Protein AF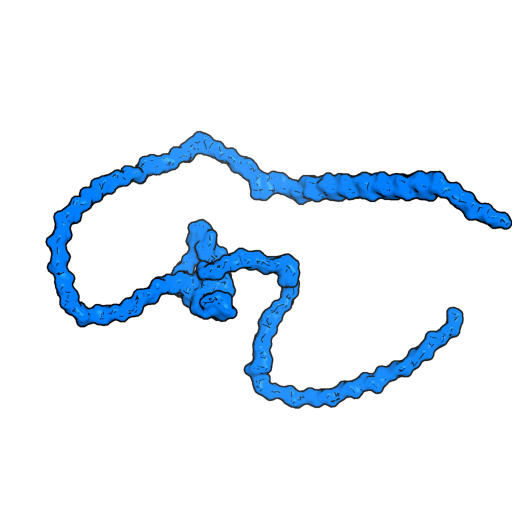-A0A9P1DUV7-F1 (afdb_monomer_lite)

InterPro domains:
  IPR000571 Zinc finger, CCCH-type [PS50103] (94-122)

Radius of gyration: 35.49 Å; chains: 1; bounding box: 70×73×100 Å

Sequence (161 aa):
MHNTVDADLLKKDLEAKLQRLVQEERQAQNRLRDDHPATLYPNFPLQPGEVLPSDMVVSSRDKPAGDGNVSDPLFEVADEQMPLPSLGTRGHPKKCRPVCRFYRRRSGCRDGAACKYCHACIFQEPEPNYIGVAVHKSPFSVAACVQVQFKVQGMQRWSSL

pLDDT: mean 71.5, std 19.01, range [43.19, 98.62]

Organism: NCBI:txid2562237

Secondary structure (DSSP, 8-state):
------HHHHHHHHHHHHHHHHHHHHHHHHHHHHTS-TTSS------TT-----------------------------------S-GGGTTTTTTPPPB-TTTTSTT--TTGGG-SSBSSS--PPP-TT--------------------------------

Foldseek 3Di:
DDPPPPVVVVVVVVVVVVVVVVVVVVVVVVVVVVPPPPPPDDPPPPPPDPDDPPPPPVPDDDDDDDDDDDDDDDDDPPDPPVLQQAPQQVPPPPDGAAADPACPDPNHDPCTHDDNHHNPDDPDPPDPPPPPDDPDDDPPDDDDDDDDDDDDDDDDDDDDD

Structure (mmCIF, N/CA/C/O backbone):
data_AF-A0A9P1DUV7-F1
#
_entry.id   AF-A0A9P1DUV7-F1
#
loop_
_atom_site.group_PDB
_atom_site.id
_atom_site.type_symbol
_atom_site.label_atom_id
_atom_site.label_alt_id
_atom_site.label_comp_id
_atom_site.label_asym_id
_atom_site.label_entity_id
_atom_site.label_seq_id
_atom_site.pdbx_PDB_ins_code
_atom_site.Cartn_x
_atom_site.Cartn_y
_atom_site.Cartn_z
_atom_site.occupancy
_atom_site.B_iso_or_equiv
_atom_site.auth_seq_id
_atom_site.auth_comp_id
_atom_site.auth_asym_id
_atom_site.auth_atom_id
_atom_site.pdbx_PDB_model_num
ATOM 1 N N . MET A 1 1 ? -36.923 -11.291 48.982 1.00 57.19 1 MET A N 1
ATOM 2 C CA . MET A 1 1 ? -35.608 -10.696 49.303 1.00 57.19 1 MET A CA 1
ATOM 3 C C . MET A 1 1 ? -35.016 -10.188 47.998 1.00 57.19 1 MET A C 1
ATOM 5 O O . MET A 1 1 ? -34.488 -10.985 47.235 1.00 57.19 1 MET A O 1
ATOM 9 N N . HIS A 1 2 ? -35.235 -8.916 47.660 1.00 60.59 2 HIS A N 1
ATOM 10 C CA . HIS A 1 2 ? -34.721 -8.351 46.412 1.00 60.59 2 HIS A CA 1
ATOM 11 C C . HIS A 1 2 ? -33.264 -7.933 46.623 1.00 60.59 2 HIS A C 1
ATOM 13 O O . HIS A 1 2 ? -32.991 -7.063 47.442 1.00 60.59 2 HIS A O 1
ATOM 19 N N . ASN A 1 3 ? -32.345 -8.583 45.904 1.00 72.06 3 ASN A N 1
ATOM 20 C CA . ASN A 1 3 ? -30.948 -8.169 45.791 1.00 72.06 3 ASN A CA 1
ATOM 21 C C . ASN A 1 3 ? -30.895 -6.870 44.984 1.00 72.06 3 ASN A C 1
ATOM 23 O O . ASN A 1 3 ? -30.802 -6.894 43.756 1.00 72.06 3 ASN A O 1
ATOM 27 N N . THR A 1 4 ? -30.991 -5.732 45.660 1.00 73.69 4 THR A N 1
ATOM 28 C CA . THR A 1 4 ? -30.614 -4.451 45.070 1.00 73.69 4 THR A CA 1
ATOM 29 C C . THR A 1 4 ? -29.096 -4.391 45.098 1.00 73.69 4 THR A C 1
ATOM 31 O O . THR A 1 4 ? -28.499 -4.044 46.111 1.00 73.69 4 THR A O 1
ATOM 34 N N . VAL A 1 5 ? -28.458 -4.821 44.011 1.00 79.81 5 VAL A N 1
ATOM 35 C CA . VAL A 1 5 ? -27.033 -4.545 43.818 1.00 79.81 5 VAL A CA 1
ATOM 36 C C . VAL A 1 5 ? -26.903 -3.027 43.751 1.00 79.81 5 VAL A C 1
ATOM 38 O O . VAL A 1 5 ? -27.515 -2.407 42.880 1.00 79.81 5 VAL A O 1
ATOM 41 N N . ASP A 1 6 ? -26.171 -2.436 44.696 1.00 90.62 6 ASP A N 1
ATOM 42 C CA . ASP A 1 6 ? -25.988 -0.989 44.768 1.00 90.62 6 ASP A CA 1
ATOM 43 C C . ASP A 1 6 ? -25.429 -0.480 43.437 1.00 90.62 6 ASP A C 1
ATOM 45 O O . ASP A 1 6 ? -24.328 -0.851 43.020 1.00 90.62 6 ASP A O 1
ATOM 49 N N . ALA A 1 7 ? -26.196 0.372 42.754 1.00 92.50 7 ALA A N 1
ATOM 50 C CA . ALA A 1 7 ? -25.805 0.955 41.471 1.00 92.50 7 ALA A CA 1
ATOM 51 C C . ALA A 1 7 ? -24.441 1.666 41.565 1.00 92.50 7 ALA A C 1
ATOM 53 O O . ALA A 1 7 ? -23.653 1.648 40.618 1.00 92.50 7 ALA A O 1
ATOM 54 N N . ASP A 1 8 ? -24.129 2.210 42.742 1.00 92.44 8 ASP A N 1
ATOM 55 C CA . ASP A 1 8 ? -22.849 2.841 43.050 1.00 92.44 8 ASP A CA 1
ATOM 56 C C . ASP A 1 8 ? -21.679 1.853 43.037 1.00 92.44 8 ASP A C 1
ATOM 58 O O . ASP A 1 8 ? -20.577 2.204 42.606 1.00 92.44 8 ASP A O 1
ATOM 62 N N . LEU A 1 9 ? -21.899 0.609 43.470 1.00 93.88 9 LEU A N 1
ATOM 63 C CA . LEU A 1 9 ? -20.874 -0.430 43.431 1.00 93.88 9 LEU A CA 1
ATOM 64 C C . LEU A 1 9 ? -20.592 -0.856 41.988 1.00 93.88 9 LEU A C 1
ATOM 66 O O . LEU A 1 9 ? -19.431 -0.982 41.601 1.00 93.88 9 LEU A O 1
ATOM 70 N N . LEU A 1 10 ? -21.643 -1.005 41.177 1.00 95.25 10 LEU A N 1
ATOM 71 C CA . LEU A 1 10 ? -21.507 -1.328 39.756 1.00 95.25 10 LEU A CA 1
ATOM 72 C C . LEU A 1 10 ? -20.766 -0.217 38.999 1.00 95.25 10 LEU A C 1
ATOM 74 O O . LEU A 1 10 ? -19.887 -0.496 38.184 1.00 95.25 10 LEU A O 1
ATOM 78 N N . LYS A 1 11 ? -21.088 1.048 39.294 1.00 96.62 11 LYS A N 1
ATOM 79 C CA . LYS A 1 11 ? -20.419 2.204 38.694 1.00 96.62 11 LYS A CA 1
ATOM 80 C C . LYS A 1 11 ? -18.929 2.230 39.040 1.00 96.62 11 LYS A C 1
ATOM 82 O O . LYS A 1 11 ? -18.110 2.390 38.140 1.00 96.62 11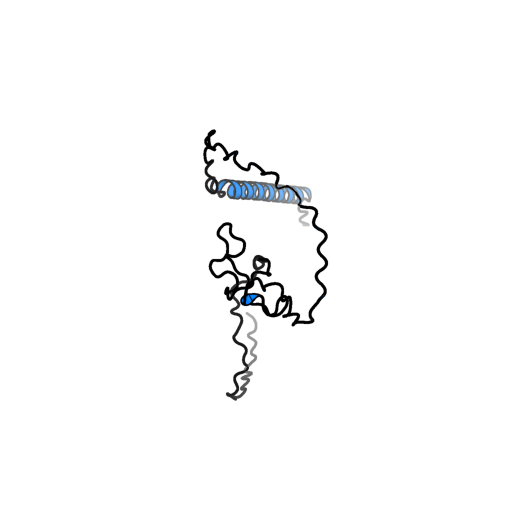 LYS A O 1
ATOM 87 N N . LYS A 1 12 ? -18.575 2.001 40.308 1.00 97.38 12 LYS A N 1
ATOM 88 C CA . LYS A 1 12 ? -17.172 1.924 40.751 1.00 97.38 12 LYS A CA 1
ATOM 89 C C . LYS A 1 12 ? -16.412 0.772 40.092 1.00 97.38 12 LYS A C 1
ATOM 91 O O . LYS A 1 12 ? -15.264 0.959 39.698 1.00 97.38 12 LYS A O 1
ATOM 96 N N . ASP A 1 13 ? -17.034 -0.398 39.941 1.00 97.62 13 ASP A N 1
ATOM 97 C CA . ASP A 1 13 ? -16.415 -1.535 39.245 1.00 97.62 13 ASP A CA 1
ATOM 98 C C . ASP A 1 13 ? -16.180 -1.229 37.757 1.00 97.62 13 ASP A C 1
ATOM 100 O O . ASP A 1 13 ? -15.112 -1.521 37.213 1.00 97.62 13 ASP A O 1
ATOM 104 N N . LEU A 1 14 ? -17.144 -0.575 37.101 1.00 98.31 14 LEU A N 1
ATOM 105 C CA . LEU A 1 14 ? -17.010 -0.159 35.707 1.00 98.31 14 LEU A CA 1
ATOM 106 C C . LEU A 1 14 ? -15.909 0.896 35.527 1.00 98.31 14 LEU A C 1
ATOM 108 O O . LEU A 1 14 ? -15.092 0.777 34.614 1.00 98.31 14 LEU A O 1
ATOM 112 N N . GLU A 1 15 ? -15.844 1.893 36.412 1.00 98.50 15 GLU A N 1
ATOM 113 C CA . GLU A 1 15 ? -14.780 2.904 36.420 1.00 98.50 15 GLU A CA 1
ATOM 114 C C . GLU A 1 15 ? -13.402 2.262 36.643 1.00 98.50 15 GLU A C 1
ATOM 116 O O . GLU A 1 15 ? -12.451 2.576 35.923 1.00 98.50 15 GLU A O 1
ATOM 121 N N . ALA A 1 16 ? -13.294 1.300 37.564 1.00 98.50 16 ALA A N 1
ATOM 122 C CA . ALA A 1 16 ? -12.056 0.561 37.799 1.00 98.50 16 ALA A CA 1
ATOM 123 C C . ALA A 1 16 ? -11.632 -0.273 36.575 1.00 98.50 16 ALA A C 1
ATOM 125 O O . ALA A 1 16 ? -10.446 -0.324 36.237 1.00 98.50 16 ALA A O 1
ATOM 126 N N . LYS A 1 17 ? -12.583 -0.900 35.871 1.00 98.56 17 LYS A N 1
ATOM 127 C CA . LYS A 1 17 ? -12.318 -1.616 34.611 1.00 98.56 17 LYS A CA 1
ATOM 128 C C . LYS A 1 17 ? -11.839 -0.673 33.510 1.00 98.56 17 LYS A C 1
ATOM 130 O O . LYS A 1 17 ? -10.863 -0.993 32.834 1.00 98.56 17 LYS A O 1
ATOM 135 N N . LEU A 1 18 ? -12.469 0.494 33.369 1.00 98.62 18 LEU A N 1
ATOM 136 C CA . LEU A 1 18 ? -12.058 1.509 32.399 1.00 98.62 18 LEU A CA 1
ATOM 137 C C . LEU A 1 18 ? -10.621 1.980 32.669 1.00 98.62 18 LEU A C 1
ATOM 139 O O . LEU A 1 18 ? -9.807 2.041 31.751 1.00 98.62 18 LEU A O 1
ATOM 143 N N . GLN A 1 19 ? -10.281 2.247 33.932 1.00 98.56 19 GLN A N 1
ATOM 144 C CA . GLN A 1 19 ? -8.929 2.660 34.319 1.00 98.56 19 GLN A CA 1
ATOM 145 C C . GLN A 1 19 ? -7.873 1.593 33.999 1.00 98.56 19 GLN A C 1
ATOM 147 O O . GLN A 1 19 ? -6.795 1.938 33.513 1.00 98.56 19 GLN A O 1
ATOM 152 N N . ARG A 1 20 ? -8.180 0.304 34.209 1.00 98.50 20 ARG A N 1
ATOM 153 C CA . ARG A 1 20 ? -7.273 -0.799 33.840 1.00 98.50 20 ARG A CA 1
ATOM 154 C C . ARG A 1 20 ? -7.022 -0.857 32.335 1.00 98.50 20 ARG A C 1
ATOM 156 O O . ARG A 1 20 ? -5.867 -0.971 31.940 1.00 98.50 20 ARG A O 1
ATOM 163 N N . LEU A 1 21 ? -8.067 -0.718 31.517 1.00 98.56 21 LEU A N 1
ATOM 164 C CA . LEU A 1 21 ? -7.934 -0.711 30.054 1.00 98.56 21 LEU A CA 1
ATOM 165 C C . LEU A 1 21 ? -7.086 0.466 29.563 1.00 98.56 21 LEU A C 1
ATOM 167 O O . LEU A 1 21 ? -6.179 0.277 28.758 1.00 98.56 21 LEU A O 1
ATOM 171 N N . VAL A 1 22 ? -7.317 1.667 30.101 1.00 98.50 22 VAL A N 1
ATOM 172 C CA . VAL A 1 22 ? -6.512 2.856 29.769 1.00 98.50 22 VAL A CA 1
ATOM 173 C C . VAL A 1 22 ? -5.040 2.656 30.151 1.00 98.50 22 VAL A C 1
ATOM 175 O O . VAL A 1 22 ? -4.135 3.068 29.421 1.00 98.50 22 VAL A O 1
ATOM 178 N N . GLN A 1 23 ? -4.774 2.014 31.291 1.00 98.31 23 GLN A N 1
ATOM 179 C CA . GLN A 1 23 ? -3.410 1.725 31.727 1.00 98.31 23 GLN A CA 1
ATOM 180 C C . GLN A 1 23 ? -2.732 0.668 30.844 1.00 98.31 23 GLN A C 1
ATOM 182 O O . GLN A 1 23 ? -1.552 0.821 30.521 1.00 98.31 23 GLN A O 1
ATOM 187 N N . GLU A 1 24 ? -3.462 -0.366 30.428 1.00 98.06 24 GLU A N 1
ATOM 188 C CA . GLU A 1 24 ? -2.975 -1.407 29.518 1.00 98.06 24 GLU A CA 1
ATOM 189 C C . GLU A 1 24 ? -2.653 -0.842 28.126 1.00 98.06 24 GLU A C 1
ATOM 191 O O . GLU A 1 24 ? -1.571 -1.100 27.597 1.00 98.06 24 GLU A O 1
ATOM 196 N N . GLU A 1 25 ? -3.515 0.014 27.571 1.00 98.31 25 GLU A N 1
ATOM 197 C CA . GLU A 1 25 ? -3.269 0.682 26.286 1.00 98.31 25 GLU A CA 1
ATOM 198 C C . GLU A 1 25 ? -2.013 1.565 26.340 1.00 98.31 25 GLU A C 1
ATOM 200 O O . GLU A 1 25 ? -1.151 1.493 25.458 1.00 98.31 25 GLU A O 1
ATOM 205 N N . ARG A 1 26 ? -1.840 2.339 27.421 1.00 97.81 26 ARG A N 1
ATOM 206 C CA . ARG A 1 26 ? -0.620 3.132 27.640 1.00 97.81 26 ARG A CA 1
ATOM 207 C C . ARG A 1 26 ? 0.630 2.247 27.730 1.00 97.81 26 ARG A C 1
ATOM 209 O O . ARG A 1 26 ? 1.680 2.618 27.206 1.00 97.81 26 ARG A O 1
ATOM 216 N N . GLN A 1 27 ? 0.545 1.090 28.387 1.00 96.94 27 GLN A N 1
ATOM 217 C CA . GLN A 1 27 ? 1.661 0.140 28.454 1.00 96.94 27 GLN A CA 1
ATOM 218 C C . GLN A 1 27 ? 1.984 -0.461 27.080 1.00 96.94 27 GLN A C 1
ATOM 220 O O . GLN A 1 27 ? 3.160 -0.565 26.732 1.00 96.94 27 GLN A O 1
ATOM 225 N N . ALA A 1 28 ? 0.972 -0.809 26.283 1.00 95.38 28 ALA A N 1
ATOM 226 C CA . ALA A 1 28 ? 1.156 -1.318 24.926 1.00 95.38 28 ALA A CA 1
ATOM 227 C C . ALA A 1 28 ? 1.829 -0.281 24.008 1.00 95.38 28 ALA A C 1
ATOM 229 O O . ALA A 1 28 ? 2.765 -0.619 23.284 1.00 95.38 28 ALA A O 1
ATOM 230 N N . GLN A 1 29 ? 1.426 0.991 24.093 1.00 94.00 29 GLN A N 1
ATOM 231 C CA . GLN A 1 29 ? 2.061 2.083 23.345 1.00 94.00 29 GLN A CA 1
ATOM 232 C C . GLN A 1 29 ? 3.542 2.266 23.709 1.00 94.00 29 GLN A C 1
ATOM 234 O O . GLN A 1 29 ? 4.363 2.498 22.823 1.00 94.00 29 GLN A O 1
ATOM 239 N N . ASN A 1 30 ? 3.904 2.121 24.988 1.00 94.06 30 ASN A N 1
ATOM 240 C CA . ASN A 1 30 ? 5.307 2.178 25.404 1.00 94.06 30 ASN A CA 1
ATOM 241 C C . ASN A 1 30 ? 6.121 1.004 24.839 1.00 94.06 30 ASN A C 1
ATOM 243 O O . ASN A 1 30 ? 7.214 1.231 24.331 1.00 94.06 30 ASN A O 1
ATOM 247 N N . ARG A 1 31 ? 5.570 -0.220 24.825 1.00 90.50 31 ARG A N 1
ATOM 248 C CA . ARG A 1 31 ? 6.249 -1.383 24.219 1.00 90.50 31 ARG A CA 1
ATOM 249 C C . ARG A 1 31 ? 6.555 -1.166 22.734 1.00 90.50 31 ARG A C 1
ATOM 251 O O . ARG A 1 31 ? 7.683 -1.380 22.314 1.00 90.50 31 ARG A O 1
ATOM 258 N N . LEU A 1 32 ? 5.601 -0.632 21.962 1.00 88.88 32 LEU A N 1
ATOM 259 C CA . LEU A 1 32 ? 5.814 -0.305 20.540 1.00 88.88 32 LEU A CA 1
ATOM 260 C C . LEU A 1 32 ? 6.919 0.738 20.305 1.00 88.88 32 LEU A C 1
ATOM 262 O O . LEU A 1 32 ? 7.519 0.782 19.227 1.00 88.88 32 LEU A O 1
ATOM 266 N N . ARG A 1 33 ? 7.157 1.608 21.292 1.00 80.81 33 ARG A N 1
ATOM 267 C CA . ARG A 1 33 ? 8.202 2.630 21.240 1.00 80.81 33 ARG A CA 1
ATOM 268 C C . ARG A 1 33 ? 9.582 2.052 21.556 1.00 80.81 33 ARG A C 1
ATOM 270 O O . ARG A 1 33 ? 10.546 2.488 20.936 1.00 80.81 33 ARG A O 1
ATOM 277 N N . ASP A 1 34 ? 9.664 1.076 22.457 1.00 77.00 34 ASP A N 1
ATOM 278 C CA . ASP A 1 34 ? 10.914 0.379 22.789 1.00 77.00 34 ASP A CA 1
ATOM 279 C C . ASP A 1 34 ? 11.315 -0.639 21.703 1.00 77.00 34 ASP A C 1
ATOM 281 O O . ASP A 1 34 ? 12.500 -0.816 21.426 1.00 77.00 34 ASP A O 1
ATOM 285 N N . ASP A 1 35 ? 10.333 -1.238 21.020 1.00 70.88 35 ASP A N 1
ATOM 286 C CA . ASP A 1 35 ? 10.548 -2.154 19.890 1.00 70.88 35 ASP A CA 1
ATOM 287 C C . ASP A 1 35 ? 10.883 -1.440 18.569 1.00 70.88 35 ASP A C 1
ATOM 289 O O . ASP A 1 35 ? 11.128 -2.108 17.565 1.00 70.88 35 ASP A O 1
ATOM 293 N N . HIS A 1 36 ? 10.916 -0.101 18.530 1.00 62.06 36 HIS A N 1
ATOM 294 C CA . HIS A 1 36 ? 11.545 0.605 17.416 1.00 62.06 36 HIS A CA 1
ATOM 295 C C . HIS A 1 36 ? 13.061 0.518 17.598 1.00 62.06 36 HIS A C 1
ATOM 297 O O . HIS A 1 36 ? 13.618 1.267 18.407 1.00 62.06 36 HIS A O 1
ATOM 303 N N . PRO A 1 37 ? 13.770 -0.353 16.854 1.00 61.34 37 PRO A N 1
ATOM 304 C CA . PRO A 1 37 ? 15.212 -0.378 16.945 1.00 61.34 37 PRO A CA 1
ATOM 305 C C . PRO A 1 37 ? 15.709 1.004 16.521 1.00 61.34 37 PRO A C 1
ATOM 307 O O . PRO A 1 37 ? 15.440 1.464 15.409 1.00 61.34 37 PRO A O 1
ATOM 310 N N . ALA A 1 38 ? 16.454 1.671 17.400 1.00 59.59 38 ALA A N 1
ATOM 311 C CA . ALA A 1 38 ? 17.094 2.960 17.143 1.00 59.59 38 ALA A CA 1
ATOM 312 C C . ALA A 1 38 ? 18.167 2.900 16.022 1.00 59.59 38 ALA A C 1
ATOM 314 O O . ALA A 1 38 ? 19.096 3.701 16.004 1.00 59.59 38 ALA A O 1
ATOM 315 N N . THR A 1 39 ? 18.093 1.933 15.100 1.00 57.88 39 THR A N 1
ATOM 316 C CA . THR A 1 39 ? 19.195 1.512 14.230 1.00 57.88 39 THR A CA 1
ATOM 317 C C . THR A 1 39 ? 18.892 1.492 12.733 1.00 57.88 39 THR A C 1
ATOM 319 O O . THR A 1 39 ? 19.777 1.101 11.978 1.00 57.88 39 THR A O 1
ATOM 322 N N . LEU A 1 40 ? 17.741 1.968 12.237 1.00 54.53 40 LEU A N 1
ATOM 323 C CA . LEU A 1 40 ? 17.574 2.109 10.774 1.00 54.53 40 LEU A CA 1
ATOM 324 C C . LEU A 1 40 ? 18.066 3.433 10.182 1.00 54.53 40 LEU A C 1
ATOM 326 O O . LEU A 1 40 ? 18.167 3.540 8.964 1.00 54.53 40 LEU A O 1
ATOM 330 N N . TYR A 1 41 ? 18.499 4.372 11.018 1.00 56.56 41 TYR A N 1
ATOM 331 C CA . TYR A 1 41 ? 19.463 5.391 10.617 1.00 56.56 41 TYR A CA 1
ATOM 332 C C . TYR A 1 41 ? 20.448 5.587 11.766 1.00 56.56 41 TYR A C 1
ATOM 334 O O . TYR A 1 41 ? 20.158 6.366 12.676 1.00 56.56 41 TYR A O 1
ATOM 342 N N . PRO A 1 42 ? 21.613 4.907 11.777 1.00 56.34 42 PRO A N 1
ATOM 343 C CA . PRO A 1 42 ? 22.725 5.461 12.527 1.00 56.34 42 PRO A CA 1
ATOM 344 C C . PRO A 1 42 ? 22.886 6.896 12.029 1.00 56.34 42 PRO A C 1
ATOM 346 O O . PRO A 1 42 ? 22.904 7.126 10.818 1.00 56.34 42 PRO A O 1
ATOM 349 N N . ASN A 1 43 ? 22.931 7.852 12.954 1.00 59.56 43 ASN A N 1
ATOM 350 C CA . ASN A 1 43 ? 23.430 9.189 12.678 1.00 59.56 43 ASN A CA 1
ATOM 351 C C . ASN A 1 43 ? 24.775 9.017 11.973 1.00 59.56 43 ASN A C 1
ATOM 353 O O . ASN A 1 43 ? 25.796 8.779 12.615 1.00 59.56 43 ASN A O 1
ATOM 357 N N . PHE A 1 44 ? 24.757 9.060 10.644 1.00 55.56 44 PHE A N 1
ATOM 358 C CA . PHE A 1 44 ? 25.956 9.206 9.857 1.00 55.56 44 PHE A CA 1
ATOM 359 C C . PHE A 1 44 ? 26.456 10.593 10.244 1.00 55.56 44 PHE A C 1
ATOM 361 O O . PHE A 1 44 ? 25.708 11.558 10.052 1.00 55.56 44 PHE A O 1
ATOM 368 N N . PRO A 1 45 ? 27.647 10.727 10.846 1.00 55.97 45 PRO A N 1
ATOM 369 C CA . PRO A 1 45 ? 28.236 12.037 11.019 1.00 55.97 45 PRO A CA 1
ATOM 370 C C . PRO A 1 45 ? 28.335 12.617 9.611 1.00 55.97 45 PRO A C 1
ATOM 372 O O . PRO A 1 45 ? 29.093 12.106 8.786 1.00 55.97 45 PRO A O 1
ATOM 375 N N . LEU A 1 46 ? 27.506 13.614 9.294 1.00 57.16 46 LEU A N 1
ATOM 376 C CA . LEU A 1 46 ? 27.726 14.430 8.112 1.00 57.16 46 LEU A CA 1
ATOM 377 C C . LEU A 1 46 ? 29.098 15.052 8.335 1.00 57.16 46 LEU A C 1
ATOM 379 O O . LEU A 1 46 ? 29.248 15.925 9.188 1.00 57.16 46 LEU A O 1
ATOM 383 N N . GLN A 1 47 ? 30.109 14.520 7.650 1.00 62.88 47 GLN A N 1
ATOM 384 C CA . GLN A 1 47 ? 31.437 15.102 7.666 1.00 62.88 47 GLN A CA 1
ATOM 385 C C . GLN A 1 47 ? 31.286 16.535 7.141 1.00 62.88 47 GLN A C 1
ATOM 387 O O . GLN A 1 47 ? 30.816 16.717 6.014 1.00 62.88 47 GLN A O 1
ATOM 392 N N . PRO A 1 48 ? 31.625 17.567 7.929 1.00 58.66 48 PRO A N 1
ATOM 393 C CA . PRO A 1 48 ? 31.685 18.918 7.409 1.00 58.66 48 PRO A CA 1
ATOM 394 C C . PRO A 1 48 ? 32.923 18.979 6.513 1.00 58.66 48 PRO A C 1
ATOM 396 O O . PRO A 1 48 ? 34.039 19.098 7.012 1.00 58.66 48 PRO A O 1
ATOM 399 N N . GLY A 1 49 ? 32.751 18.814 5.200 1.00 61.28 49 GLY A N 1
ATOM 400 C CA . GLY A 1 49 ? 33.901 18.882 4.297 1.00 61.28 49 GLY A CA 1
ATOM 401 C C . GLY A 1 49 ? 33.743 18.385 2.866 1.00 61.28 49 GLY A C 1
ATOM 402 O O . GLY A 1 49 ? 34.662 18.614 2.086 1.00 61.28 49 GLY A O 1
ATOM 403 N N . GLU A 1 50 ? 32.631 17.761 2.464 1.00 49.56 50 GLU A N 1
ATOM 404 C CA . GLU A 1 50 ? 32.444 17.465 1.037 1.00 49.56 50 GLU A CA 1
ATOM 405 C C . GLU A 1 50 ? 31.996 18.727 0.295 1.00 49.56 50 GLU A C 1
ATOM 407 O O . GLU A 1 50 ? 30.819 19.077 0.208 1.00 49.56 50 GLU A O 1
ATOM 412 N N . VAL A 1 51 ? 33.004 19.441 -0.198 1.00 59.31 51 VAL A N 1
ATOM 413 C CA . VAL A 1 51 ? 32.901 20.498 -1.197 1.00 59.31 51 VAL A CA 1
ATOM 414 C C . VAL A 1 51 ? 32.142 19.925 -2.395 1.00 59.31 51 VAL A C 1
ATOM 416 O O . VAL A 1 51 ? 32.643 19.050 -3.100 1.00 59.31 51 VAL A O 1
ATOM 419 N N . LEU A 1 52 ? 30.916 20.401 -2.619 1.00 58.31 52 LEU A N 1
ATOM 420 C CA . LEU A 1 52 ? 30.245 20.219 -3.902 1.00 58.31 52 LEU A CA 1
ATOM 421 C C . LEU A 1 52 ? 31.167 20.799 -4.989 1.00 58.31 52 LEU A C 1
ATOM 423 O O . LEU A 1 52 ? 31.631 21.930 -4.825 1.00 58.31 52 LEU A O 1
ATOM 427 N N . PRO A 1 53 ? 31.453 20.073 -6.084 1.00 60.97 53 PRO A N 1
ATOM 428 C CA . PRO A 1 53 ? 32.196 20.636 -7.202 1.00 60.97 53 PRO A CA 1
ATOM 429 C C . PRO A 1 53 ? 31.432 21.842 -7.767 1.00 60.97 53 PRO A C 1
ATOM 431 O O . PRO A 1 53 ? 30.345 21.688 -8.322 1.00 60.97 53 PRO A O 1
ATOM 434 N N . SER A 1 54 ? 32.001 23.039 -7.613 1.00 61.44 54 SER A N 1
ATOM 435 C CA . SER A 1 54 ? 31.449 24.314 -8.099 1.00 61.44 54 SER A CA 1
ATOM 436 C C . SER A 1 54 ? 31.596 24.526 -9.611 1.00 61.44 54 SER A C 1
ATOM 438 O O . SER A 1 54 ? 31.264 25.597 -10.112 1.00 61.44 54 SER A O 1
ATOM 440 N N . ASP A 1 55 ? 32.035 23.526 -10.371 1.00 54.69 55 ASP A N 1
ATOM 441 C CA . ASP A 1 55 ? 32.321 23.694 -11.795 1.00 54.69 55 ASP A CA 1
ATOM 442 C C . ASP A 1 55 ? 31.162 23.204 -12.665 1.00 54.69 55 ASP A C 1
ATOM 444 O O . ASP A 1 55 ? 31.261 22.240 -13.422 1.00 54.69 55 ASP A O 1
ATOM 448 N N . MET A 1 56 ? 30.048 23.931 -12.592 1.00 47.72 56 MET A N 1
ATOM 449 C CA . MET A 1 56 ? 29.179 24.105 -13.755 1.00 47.72 56 MET A CA 1
ATOM 450 C C . MET A 1 56 ? 29.220 25.571 -14.164 1.00 47.72 56 MET A C 1
ATOM 452 O O . MET A 1 56 ? 28.297 26.350 -13.935 1.00 47.72 56 MET A O 1
ATOM 456 N N . VAL A 1 57 ? 30.341 25.930 -14.792 1.00 58.56 57 VAL A N 1
ATOM 457 C CA . VAL A 1 57 ? 30.436 27.089 -15.675 1.00 58.56 57 VAL A CA 1
ATOM 458 C C . VAL A 1 57 ? 29.405 26.878 -16.781 1.00 58.56 57 VAL A C 1
ATOM 460 O O . VAL A 1 57 ? 29.606 26.087 -17.704 1.00 58.56 57 VAL A O 1
ATOM 463 N N . VAL A 1 58 ? 28.271 27.567 -16.673 1.00 49.94 58 VAL A N 1
ATOM 464 C CA . VAL A 1 58 ? 27.309 27.689 -17.766 1.00 49.94 58 VAL A CA 1
ATOM 465 C C . VAL A 1 58 ? 27.986 28.560 -18.817 1.00 49.94 58 VAL A C 1
ATOM 467 O O . VAL A 1 58 ? 27.976 29.785 -18.750 1.00 49.94 58 VAL A O 1
ATOM 470 N N . SER A 1 59 ? 28.689 27.909 -19.738 1.00 48.06 59 SER A N 1
ATOM 471 C CA . SER A 1 59 ? 29.311 28.564 -20.876 1.00 48.06 59 SER A CA 1
ATOM 472 C C . SER A 1 59 ? 28.191 29.092 -21.770 1.00 48.06 59 SER A C 1
ATOM 474 O O . SER A 1 59 ? 27.478 28.322 -22.418 1.00 48.06 59 SER A O 1
ATOM 476 N N . SER A 1 60 ? 28.013 30.413 -21.738 1.00 56.81 60 SER A N 1
ATOM 477 C CA . SER A 1 60 ? 27.253 31.196 -22.702 1.00 56.81 60 SER A CA 1
ATOM 478 C C . SER A 1 60 ? 27.682 30.797 -24.109 1.00 56.81 60 SER A C 1
ATOM 480 O O . SER A 1 60 ? 28.753 31.182 -24.568 1.00 56.81 60 SER A O 1
ATOM 482 N N . ARG A 1 61 ? 26.864 29.987 -24.782 1.00 62.12 61 ARG A N 1
ATOM 483 C CA . ARG A 1 61 ? 26.961 29.811 -26.226 1.00 62.12 61 ARG A CA 1
ATOM 484 C C . ARG A 1 61 ? 26.007 30.792 -26.872 1.00 62.12 61 ARG A C 1
ATOM 486 O O . ARG A 1 61 ? 24.793 30.734 -26.671 1.00 62.12 61 ARG A O 1
ATOM 493 N N . ASP A 1 62 ? 26.622 31.702 -27.601 1.00 52.19 62 ASP A N 1
ATOM 494 C CA . ASP A 1 62 ? 26.031 32.655 -28.515 1.00 52.19 62 ASP A CA 1
ATOM 495 C C . ASP A 1 62 ? 24.938 32.010 -29.376 1.00 52.19 62 ASP A C 1
ATOM 497 O O . ASP A 1 62 ? 25.099 30.913 -29.914 1.00 52.19 62 ASP A O 1
ATOM 501 N N . LYS A 1 63 ? 23.813 32.715 -29.516 1.00 63.81 63 LYS A N 1
ATOM 502 C CA . LYS A 1 63 ? 22.804 32.440 -30.541 1.00 63.81 63 LYS A CA 1
ATOM 503 C C . LYS A 1 63 ? 23.340 32.941 -31.888 1.00 63.81 63 LYS A C 1
ATOM 505 O O . LYS A 1 63 ? 23.460 34.158 -32.033 1.00 63.81 63 LYS A O 1
ATOM 510 N N . PRO A 1 64 ? 23.591 32.091 -32.899 1.00 59.53 64 PRO A N 1
ATOM 511 C CA . PRO A 1 64 ? 23.675 32.579 -34.265 1.00 59.53 64 PRO A CA 1
ATOM 512 C C . PRO A 1 64 ? 22.258 32.863 -34.782 1.00 59.53 64 PRO A C 1
ATOM 514 O O . PRO A 1 64 ? 21.413 31.971 -34.851 1.00 59.53 64 PRO A O 1
ATOM 517 N N . ALA A 1 65 ? 22.003 34.124 -35.131 1.00 58.88 65 ALA A N 1
ATOM 518 C CA . ALA A 1 65 ? 20.904 34.496 -36.011 1.00 58.88 65 ALA A CA 1
ATOM 519 C C . ALA A 1 65 ? 21.273 34.044 -37.432 1.00 58.88 65 ALA A C 1
ATOM 521 O O . ALA A 1 65 ? 22.294 34.469 -37.972 1.00 58.88 65 ALA A O 1
ATOM 522 N N . GLY A 1 66 ? 20.481 33.142 -38.003 1.00 54.44 66 GLY A N 1
ATOM 523 C CA . GLY A 1 66 ? 20.702 32.600 -39.337 1.00 54.44 66 GLY A CA 1
ATOM 524 C C . GLY A 1 66 ? 19.390 32.124 -39.932 1.00 54.44 66 GLY A C 1
ATOM 525 O O . GLY A 1 66 ? 18.992 30.978 -39.733 1.00 54.44 66 GLY A O 1
ATOM 526 N N . ASP A 1 67 ? 18.729 33.034 -40.641 1.00 56.44 67 ASP A N 1
ATOM 527 C CA . ASP A 1 67 ? 17.542 32.787 -41.447 1.00 56.44 67 ASP A CA 1
ATOM 528 C C . ASP A 1 67 ? 17.932 31.940 -42.667 1.00 56.44 67 ASP A C 1
ATOM 530 O O . ASP A 1 67 ? 18.617 32.402 -43.580 1.00 56.44 67 ASP A O 1
ATOM 534 N N . GLY A 1 68 ? 17.531 30.670 -42.658 1.00 54.34 68 GLY A N 1
ATOM 535 C CA . GLY A 1 68 ? 17.856 29.697 -43.696 1.00 54.34 68 GLY A CA 1
ATOM 536 C C . GLY A 1 68 ? 16.631 28.890 -44.089 1.00 54.34 68 GLY A C 1
ATOM 537 O O . GLY A 1 68 ? 16.350 27.844 -43.517 1.00 54.34 68 GLY A O 1
ATOM 538 N N . ASN A 1 69 ? 15.911 29.410 -45.076 1.00 60.22 69 ASN A N 1
ATOM 539 C CA . ASN A 1 69 ? 14.893 28.722 -45.857 1.00 60.22 69 ASN A CA 1
ATOM 540 C C . ASN A 1 69 ? 15.476 27.433 -46.466 1.00 60.22 69 ASN A C 1
ATOM 542 O O . ASN A 1 69 ? 16.354 27.505 -47.326 1.00 60.22 69 ASN A O 1
ATOM 546 N N . VAL A 1 70 ? 14.975 26.269 -46.046 1.00 53.16 70 VAL A N 1
ATOM 547 C CA . VAL A 1 70 ? 15.123 25.025 -46.807 1.00 53.16 70 VAL A CA 1
ATOM 548 C C . VAL A 1 70 ? 13.727 24.465 -47.008 1.00 53.16 70 VAL A C 1
ATOM 550 O O . VAL A 1 70 ? 13.081 23.990 -46.078 1.00 53.16 70 VAL A O 1
ATOM 553 N N . SER A 1 71 ? 13.240 24.629 -48.231 1.00 59.31 71 SER A N 1
ATOM 554 C CA . SER A 1 71 ? 11.974 24.084 -48.688 1.00 59.31 71 SER A CA 1
ATOM 555 C C . SER A 1 71 ? 12.058 22.558 -48.740 1.00 59.31 71 SER A C 1
ATOM 557 O O . SER A 1 71 ? 13.002 22.004 -49.305 1.00 59.31 71 SER A O 1
ATOM 559 N N . ASP A 1 72 ? 11.049 21.923 -48.149 1.00 59.53 72 ASP A N 1
ATOM 560 C CA . ASP A 1 72 ? 10.672 20.515 -48.249 1.00 59.53 72 ASP A CA 1
ATOM 561 C C . ASP A 1 72 ? 11.026 19.833 -49.580 1.00 59.53 72 ASP A C 1
ATOM 563 O O . ASP A 1 72 ? 10.548 20.236 -50.647 1.00 59.53 72 ASP A O 1
ATOM 567 N N . PRO A 1 73 ? 11.665 18.659 -49.501 1.00 60.81 73 PRO A N 1
ATOM 568 C CA . PRO A 1 73 ? 11.258 17.508 -50.271 1.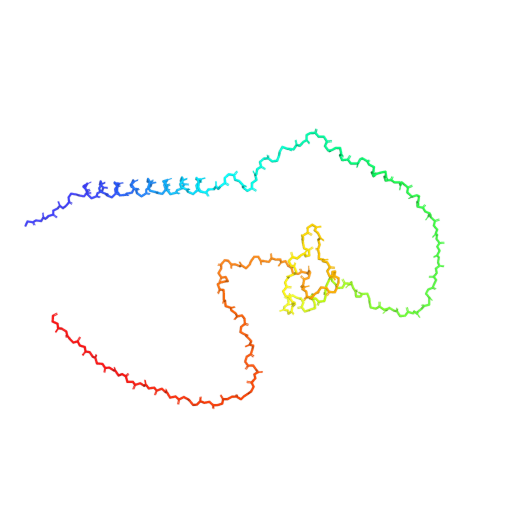00 60.81 73 PRO A CA 1
ATOM 569 C C . PRO A 1 73 ? 10.552 16.522 -49.337 1.00 60.81 73 PRO A C 1
ATOM 571 O O . PRO A 1 73 ? 11.167 15.901 -48.475 1.00 60.81 73 PRO A O 1
ATOM 574 N N . LEU A 1 74 ? 9.245 16.390 -49.563 1.00 63.34 74 LEU A N 1
ATOM 575 C CA . LEU A 1 74 ? 8.379 15.271 -49.197 1.00 63.34 74 LEU A CA 1
ATOM 576 C C . LEU A 1 74 ? 9.175 13.950 -49.052 1.00 63.34 74 LEU A C 1
ATOM 578 O O . LEU A 1 74 ? 9.435 13.269 -50.046 1.00 63.34 74 LEU A O 1
ATOM 582 N N . PHE A 1 75 ? 9.581 13.573 -47.838 1.00 55.78 75 PHE A N 1
ATOM 583 C CA . PHE A 1 75 ? 10.176 12.259 -47.593 1.00 55.78 75 PHE A CA 1
ATOM 584 C C . PHE A 1 75 ? 9.821 11.758 -46.192 1.00 55.78 75 PHE A C 1
ATOM 586 O O . PHE A 1 75 ? 10.202 12.350 -45.190 1.00 55.78 75 PHE A O 1
ATOM 593 N N . GLU A 1 76 ? 9.009 10.698 -46.189 1.00 58.69 76 GLU A N 1
ATOM 594 C CA . GLU A 1 76 ? 8.598 9.820 -45.088 1.00 58.69 76 GLU A CA 1
ATOM 595 C C . GLU A 1 76 ? 8.701 10.395 -43.668 1.00 58.69 76 GLU A C 1
ATOM 597 O O . GLU A 1 76 ? 9.724 10.292 -42.993 1.00 58.69 76 GLU A O 1
ATOM 602 N N . VAL A 1 77 ? 7.560 10.875 -43.162 1.00 56.12 77 VAL A N 1
ATOM 603 C CA . VAL A 1 77 ? 7.262 10.894 -41.724 1.00 56.12 77 VAL A CA 1
ATOM 604 C C . VAL A 1 77 ? 7.301 9.449 -41.220 1.00 56.12 77 VAL A C 1
ATOM 606 O O . VAL A 1 77 ? 6.290 8.748 -41.157 1.00 56.12 77 VAL A O 1
ATOM 609 N N . ALA A 1 78 ? 8.508 8.979 -40.915 1.00 55.38 78 ALA A N 1
ATOM 610 C CA . ALA A 1 78 ? 8.743 7.807 -40.100 1.00 55.38 78 ALA A CA 1
ATOM 611 C C . ALA A 1 78 ? 8.222 8.145 -38.703 1.00 55.38 78 ALA A C 1
ATOM 613 O O . ALA A 1 78 ? 8.929 8.754 -37.908 1.00 55.38 78 ALA A O 1
ATOM 614 N N . ASP A 1 79 ? 6.939 7.841 -38.502 1.00 52.88 79 ASP A N 1
ATOM 615 C CA . ASP A 1 79 ? 6.244 7.611 -37.239 1.00 52.88 79 ASP A CA 1
ATOM 616 C C . ASP A 1 79 ? 7.047 8.106 -36.021 1.00 52.88 79 ASP A C 1
ATOM 618 O O . ASP A 1 79 ? 7.934 7.402 -35.531 1.00 52.88 79 ASP A O 1
ATOM 622 N N . GLU A 1 80 ? 6.760 9.332 -35.556 1.00 54.03 80 GLU A N 1
ATOM 623 C CA . GLU A 1 80 ? 7.216 9.876 -34.268 1.00 54.03 80 GLU A CA 1
ATOM 624 C C . GLU A 1 80 ? 6.619 9.047 -33.115 1.00 54.03 80 GLU A C 1
ATOM 626 O O . GLU A 1 80 ? 5.834 9.499 -32.277 1.00 54.03 80 GLU A O 1
ATOM 631 N N . GLN A 1 81 ? 6.998 7.778 -33.060 1.00 60.19 81 GLN A N 1
ATOM 632 C CA . GLN A 1 81 ? 6.770 6.887 -31.951 1.00 60.19 81 GLN A CA 1
ATOM 633 C C . GLN A 1 81 ? 7.699 7.385 -30.861 1.00 60.19 81 GLN A C 1
ATOM 635 O O . GLN A 1 81 ? 8.871 7.004 -30.814 1.00 60.19 81 GLN A O 1
ATOM 640 N N . MET A 1 82 ? 7.179 8.260 -29.994 1.00 60.09 82 MET A N 1
ATOM 641 C CA . MET A 1 82 ? 7.820 8.578 -28.722 1.00 60.09 82 MET A CA 1
ATOM 642 C C . MET A 1 82 ? 8.423 7.284 -28.167 1.00 60.09 82 MET A C 1
ATOM 644 O O . MET A 1 82 ? 7.671 6.319 -27.972 1.00 60.09 82 MET A O 1
ATOM 648 N N . PRO A 1 83 ? 9.756 7.217 -27.989 1.00 71.00 83 PRO A N 1
ATOM 649 C CA . PRO A 1 83 ? 10.432 5.962 -27.728 1.00 71.00 83 PRO A CA 1
ATOM 650 C C . PRO A 1 83 ? 9.805 5.334 -26.492 1.00 71.00 83 PRO A C 1
ATOM 652 O O . PRO A 1 83 ? 9.858 5.892 -25.393 1.00 71.00 83 PRO A O 1
ATOM 655 N N . LEU A 1 84 ? 9.140 4.191 -26.692 1.00 69.19 84 LEU A N 1
ATOM 656 C CA . LEU A 1 84 ? 8.486 3.485 -25.603 1.00 69.19 84 LEU A CA 1
ATOM 657 C C . LEU A 1 84 ? 9.547 3.220 -24.530 1.00 69.19 84 LEU A C 1
ATOM 659 O O . LEU A 1 84 ? 10.592 2.642 -24.836 1.00 69.19 84 LEU A O 1
ATOM 663 N N . PRO A 1 85 ? 9.294 3.595 -23.266 1.00 84.62 85 PRO A N 1
ATOM 664 C CA . PRO A 1 85 ? 10.329 3.573 -22.238 1.00 84.62 85 PRO A CA 1
ATOM 665 C C . PRO A 1 85 ? 10.793 2.147 -21.914 1.00 84.62 85 PRO A C 1
ATOM 667 O O . PRO A 1 85 ? 11.875 1.962 -21.358 1.00 84.62 85 PRO A O 1
ATOM 670 N N . SER A 1 86 ? 9.977 1.139 -22.247 1.00 93.75 86 SER A N 1
ATOM 671 C CA . SER A 1 86 ? 10.341 -0.276 -22.223 1.00 93.75 86 SER A CA 1
ATOM 672 C C . SER A 1 86 ? 9.397 -1.148 -23.055 1.00 93.75 86 SER A C 1
ATOM 674 O O . SER A 1 86 ? 8.217 -0.817 -23.220 1.00 93.75 86 SER A O 1
ATOM 676 N N . LEU A 1 87 ? 9.859 -2.332 -23.475 1.00 93.56 87 LEU A N 1
ATOM 677 C CA . LEU A 1 87 ? 9.009 -3.368 -24.086 1.00 93.56 87 LEU A CA 1
ATOM 678 C C . LEU A 1 87 ? 7.826 -3.764 -23.192 1.00 93.56 87 LEU A C 1
ATOM 680 O O . LEU A 1 87 ? 6.731 -4.036 -23.689 1.00 93.56 87 LEU A O 1
ATOM 684 N N . GLY A 1 88 ? 8.027 -3.775 -21.872 1.00 92.19 88 GLY A N 1
ATOM 685 C CA . GLY A 1 88 ? 6.976 -4.099 -20.907 1.00 92.19 88 GLY A CA 1
ATOM 686 C C . GLY A 1 88 ? 5.848 -3.067 -20.811 1.00 92.19 88 GLY A C 1
ATOM 687 O O . GLY A 1 88 ? 4.795 -3.373 -20.249 1.00 92.19 88 GLY A O 1
ATOM 688 N N . THR A 1 89 ? 6.035 -1.872 -21.378 1.00 92.88 89 THR A N 1
ATOM 689 C CA . THR A 1 89 ? 5.018 -0.807 -21.415 1.00 92.88 89 THR A CA 1
ATOM 690 C C . THR A 1 89 ? 3.933 -1.072 -22.470 1.00 92.88 89 THR A C 1
ATOM 692 O O . THR A 1 89 ? 2.850 -0.489 -22.408 1.00 92.88 89 THR A O 1
ATOM 695 N N . ARG A 1 90 ? 4.160 -2.011 -23.403 1.00 91.38 90 ARG A N 1
ATOM 696 C CA . ARG A 1 90 ? 3.162 -2.414 -24.407 1.00 91.38 90 ARG A CA 1
ATOM 697 C C . ARG A 1 90 ? 1.875 -2.896 -23.728 1.00 91.38 90 ARG A C 1
ATOM 699 O O . ARG A 1 90 ? 1.885 -3.891 -23.008 1.00 91.38 90 ARG A O 1
ATOM 706 N N . GLY A 1 91 ? 0.772 -2.184 -23.965 1.00 87.25 91 GLY A N 1
ATOM 707 C CA . GLY A 1 91 ? -0.543 -2.478 -23.386 1.00 87.25 91 GLY A CA 1
ATOM 708 C C . GLY A 1 91 ? -0.895 -1.688 -22.120 1.00 87.25 91 GLY A C 1
ATOM 709 O O . GLY A 1 91 ? -1.953 -1.935 -21.540 1.00 87.25 91 GLY A O 1
ATOM 710 N N . HIS A 1 92 ? -0.060 -0.745 -21.673 1.00 86.94 92 HIS A N 1
ATOM 711 C CA . HIS A 1 92 ? -0.423 0.173 -20.589 1.00 86.94 92 HIS A CA 1
ATOM 712 C C . HIS A 1 92 ? -1.650 1.020 -20.995 1.00 86.94 92 HIS A C 1
ATOM 714 O O . HIS A 1 92 ? -1.728 1.422 -22.156 1.00 86.94 92 HIS A O 1
ATOM 720 N N . PRO A 1 93 ? -2.624 1.286 -20.100 1.00 89.12 93 PRO A N 1
ATOM 721 C CA . PRO A 1 93 ? -2.654 0.975 -18.664 1.00 89.12 93 PRO A CA 1
ATOM 722 C C . PRO A 1 93 ? -3.277 -0.376 -18.277 1.00 89.12 93 PRO A C 1
ATOM 724 O O . PRO A 1 93 ? -3.199 -0.763 -17.118 1.00 89.12 93 PRO A O 1
ATOM 727 N N . LYS A 1 94 ? -3.905 -1.106 -19.208 1.00 84.31 94 LYS A N 1
ATOM 728 C CA . LYS A 1 94 ? -4.780 -2.251 -18.868 1.00 84.31 94 LYS A CA 1
ATOM 729 C C . LYS A 1 94 ? -4.120 -3.630 -18.968 1.00 84.31 94 LYS A C 1
ATOM 731 O O . LYS A 1 94 ? -4.549 -4.562 -18.300 1.00 84.31 94 LYS A O 1
ATOM 736 N N . LYS A 1 95 ? -3.137 -3.789 -19.855 1.00 90.38 95 LYS A N 1
ATOM 737 C CA . LYS A 1 95 ? -2.520 -5.076 -20.231 1.00 90.38 95 LYS A CA 1
ATOM 738 C C . LYS A 1 95 ? -0.989 -5.006 -20.295 1.00 90.38 95 LYS A C 1
ATOM 740 O O . LYS A 1 95 ? -0.365 -5.812 -20.981 1.00 90.38 95 LYS A O 1
ATOM 745 N N . CYS A 1 96 ? -0.376 -4.031 -19.627 1.00 93.00 96 CYS A N 1
ATOM 746 C CA . CYS A 1 96 ? 1.079 -3.954 -19.552 1.00 93.00 96 CYS A CA 1
ATOM 747 C C . CYS A 1 96 ? 1.662 -5.080 -18.693 1.00 93.00 96 CYS A C 1
ATOM 749 O O . CYS A 1 96 ? 0.968 -5.768 -17.941 1.00 93.00 96 CYS A O 1
ATOM 751 N N . ARG A 1 97 ? 2.978 -5.251 -18.796 1.00 92.50 97 ARG A N 1
ATOM 752 C CA . ARG A 1 97 ? 3.739 -6.141 -17.918 1.00 92.50 97 ARG A CA 1
ATOM 753 C C . ARG A 1 97 ? 3.812 -5.558 -16.497 1.00 92.50 97 ARG A C 1
ATOM 755 O O . ARG A 1 97 ? 3.571 -4.362 -16.320 1.00 92.50 97 ARG A O 1
ATOM 762 N N . PRO A 1 98 ? 4.163 -6.371 -15.482 1.00 91.25 98 PRO A N 1
ATOM 763 C CA . PRO A 1 98 ? 4.417 -5.865 -14.136 1.00 91.25 98 PRO A CA 1
ATOM 764 C C . PRO A 1 98 ? 5.448 -4.727 -14.137 1.00 91.25 98 PRO A C 1
ATOM 766 O O . PRO A 1 98 ? 6.323 -4.659 -15.005 1.00 91.25 98 PRO A O 1
ATOM 769 N N . VAL A 1 99 ? 5.326 -3.827 -13.162 1.00 92.19 99 VAL A N 1
ATOM 770 C CA . VAL A 1 99 ? 6.184 -2.646 -13.007 1.00 92.19 99 VAL A CA 1
ATOM 771 C C . VAL A 1 99 ? 7.657 -3.025 -12.801 1.00 92.19 99 VAL A C 1
ATOM 773 O O . VAL A 1 99 ? 7.993 -3.975 -12.092 1.00 92.19 99 VAL A O 1
ATOM 776 N N . CYS A 1 100 ? 8.565 -2.268 -13.413 1.00 93.25 100 CYS A N 1
ATOM 777 C CA . CYS A 1 100 ? 9.999 -2.447 -13.230 1.00 93.25 100 CYS A CA 1
ATOM 778 C C . CYS A 1 100 ? 10.452 -1.886 -11.878 1.00 93.25 100 CYS A C 1
ATOM 780 O O . CYS A 1 100 ? 10.484 -0.674 -11.665 1.00 93.25 100 CYS A O 1
ATOM 782 N N . ARG A 1 101 ? 10.896 -2.768 -10.977 1.00 90.69 101 ARG A N 1
ATOM 783 C CA . ARG A 1 101 ? 11.419 -2.394 -9.647 1.00 90.69 101 ARG A CA 1
ATOM 784 C C . ARG A 1 101 ? 12.704 -1.560 -9.692 1.00 90.69 101 ARG A C 1
ATOM 786 O O . ARG A 1 101 ? 13.070 -0.940 -8.694 1.00 90.69 101 ARG A O 1
ATOM 793 N N . PHE A 1 102 ? 13.413 -1.572 -10.818 1.00 91.75 102 PHE A N 1
ATOM 794 C CA . PHE A 1 102 ? 14.709 -0.908 -10.959 1.00 91.75 102 PHE A CA 1
ATOM 795 C C . PHE A 1 102 ? 14.614 0.459 -11.637 1.00 91.75 102 PHE A C 1
ATOM 797 O O . PHE A 1 102 ? 15.464 1.302 -11.383 1.00 91.75 102 PHE A O 1
ATOM 804 N N . TYR A 1 103 ? 13.566 0.713 -12.428 1.00 92.06 103 TYR A N 1
ATOM 805 C CA . TYR A 1 103 ? 13.441 1.940 -13.220 1.00 92.06 103 TYR A CA 1
ATOM 806 C C . TYR A 1 103 ? 13.473 3.221 -12.372 1.00 92.06 103 TYR A C 1
ATOM 808 O O . TYR A 1 103 ? 14.146 4.175 -12.736 1.00 92.06 103 TYR A O 1
ATOM 816 N N . ARG A 1 104 ? 12.815 3.221 -11.204 1.00 86.19 104 ARG A N 1
ATOM 817 C CA . ARG A 1 104 ? 12.768 4.377 -10.285 1.00 86.19 104 ARG A CA 1
ATOM 818 C C . ARG A 1 104 ? 13.916 4.449 -9.273 1.00 86.19 104 ARG A C 1
ATOM 820 O O . ARG A 1 104 ? 13.925 5.337 -8.425 1.00 86.19 104 ARG A O 1
ATOM 827 N N . ARG A 1 105 ? 14.863 3.506 -9.288 1.00 89.88 105 ARG A N 1
ATOM 828 C CA . ARG A 1 105 ? 16.022 3.570 -8.383 1.00 89.88 105 ARG A CA 1
ATOM 829 C C . ARG A 1 105 ? 17.015 4.608 -8.896 1.00 89.88 105 ARG A C 1
ATOM 831 O O . ARG A 1 105 ? 17.087 4.830 -10.097 1.00 8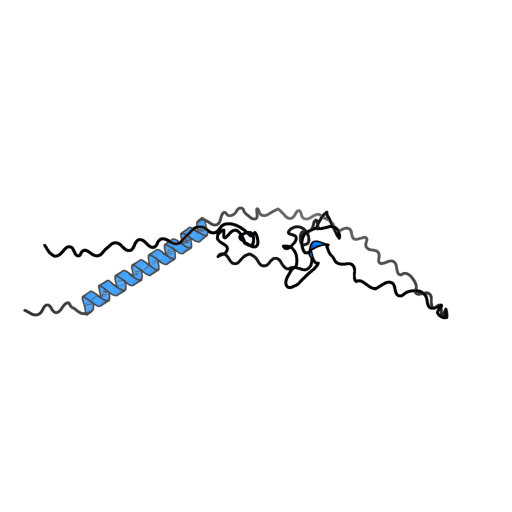9.88 105 ARG A O 1
ATOM 838 N N . ARG A 1 106 ? 17.866 5.144 -8.012 1.00 91.38 106 ARG A N 1
ATOM 839 C CA . ARG A 1 106 ? 18.985 6.026 -8.411 1.00 91.38 106 ARG A CA 1
ATOM 840 C C . ARG A 1 106 ? 19.888 5.396 -9.478 1.00 91.38 106 ARG A C 1
ATOM 842 O O . ARG A 1 106 ? 20.413 6.104 -10.319 1.00 91.38 106 ARG A O 1
ATOM 849 N N . SER A 1 107 ? 20.041 4.069 -9.455 1.00 92.00 107 SER A N 1
ATOM 850 C CA . SER A 1 107 ? 20.827 3.322 -10.445 1.00 92.00 107 SER A CA 1
ATOM 851 C C . SER A 1 107 ? 20.127 3.125 -11.797 1.00 92.00 107 SER A C 1
ATOM 853 O O . SER A 1 107 ? 20.763 2.646 -12.728 1.00 92.00 107 SER A O 1
ATOM 855 N N . GLY A 1 108 ? 18.819 3.390 -11.887 1.00 90.62 108 GLY A N 1
ATOM 856 C CA . GLY A 1 108 ? 17.993 3.087 -13.055 1.00 90.62 108 GLY A CA 1
ATOM 857 C C . GLY A 1 108 ? 17.836 1.589 -13.360 1.00 90.62 108 GLY A C 1
ATOM 858 O O . GLY A 1 108 ? 18.375 0.709 -12.676 1.00 90.62 108 GLY A O 1
ATOM 859 N N . CYS A 1 109 ? 17.057 1.295 -14.406 1.00 94.75 109 CYS A N 1
ATOM 860 C CA . CYS A 1 109 ? 16.952 -0.043 -14.987 1.00 94.75 109 CYS A CA 1
ATOM 861 C C . CYS A 1 109 ? 18.122 -0.294 -15.949 1.00 94.75 109 CYS A C 1
ATOM 863 O O . CYS A 1 109 ? 18.348 0.502 -16.855 1.00 94.75 109 CYS A O 1
ATOM 865 N N . ARG A 1 110 ? 18.818 -1.428 -15.797 1.00 94.88 110 ARG A N 1
ATOM 866 C CA . ARG A 1 110 ? 19.953 -1.807 -16.660 1.00 94.88 110 ARG A CA 1
ATOM 867 C C . ARG A 1 110 ? 19.540 -2.177 -18.086 1.00 94.88 110 ARG A C 1
ATOM 869 O O . ARG A 1 110 ? 20.330 -2.008 -19.002 1.00 94.88 110 ARG A O 1
ATOM 876 N N . ASP A 1 111 ? 18.312 -2.659 -18.264 1.00 93.19 111 ASP A N 1
ATOM 877 C CA . ASP A 1 111 ? 17.814 -3.127 -19.561 1.00 93.19 111 ASP A CA 1
ATOM 878 C C . ASP A 1 111 ? 17.306 -1.980 -20.456 1.00 93.19 111 ASP A C 1
ATOM 880 O O . ASP A 1 111 ? 17.018 -2.199 -21.633 1.00 93.19 111 ASP A O 1
ATOM 884 N N . GLY A 1 112 ? 17.147 -0.765 -19.909 1.00 91.44 112 GLY A N 1
ATOM 885 C CA . GLY A 1 112 ? 16.659 0.403 -20.648 1.00 91.44 112 GLY A CA 1
ATOM 886 C C . GLY A 1 112 ? 15.365 0.121 -21.426 1.00 91.44 112 GLY A C 1
ATOM 887 O O . GLY A 1 112 ? 14.412 -0.450 -20.889 1.00 91.44 112 GLY A O 1
ATOM 888 N N . ALA A 1 113 ? 15.347 0.475 -22.713 1.00 91.31 113 ALA A N 1
ATOM 889 C CA . ALA A 1 113 ? 14.205 0.253 -23.604 1.00 91.31 113 ALA A CA 1
ATOM 890 C C . ALA A 1 113 ? 13.896 -1.239 -23.859 1.00 91.31 113 ALA A C 1
ATOM 892 O O . ALA A 1 113 ? 12.752 -1.599 -24.144 1.00 91.31 113 ALA A O 1
ATOM 893 N N . ALA A 1 114 ? 14.878 -2.133 -23.697 1.00 92.62 114 ALA A N 1
ATOM 894 C CA . ALA A 1 114 ? 14.695 -3.577 -23.856 1.00 92.62 114 ALA A CA 1
ATOM 895 C C . ALA A 1 114 ? 14.082 -4.248 -22.611 1.00 92.62 114 ALA A C 1
ATOM 897 O O . ALA A 1 114 ? 13.843 -5.461 -22.612 1.00 92.62 114 ALA A O 1
ATOM 898 N N . CYS A 1 115 ? 13.795 -3.488 -21.545 1.00 94.81 115 CYS A N 1
ATOM 899 C CA . CYS A 1 115 ? 13.243 -4.054 -20.323 1.00 9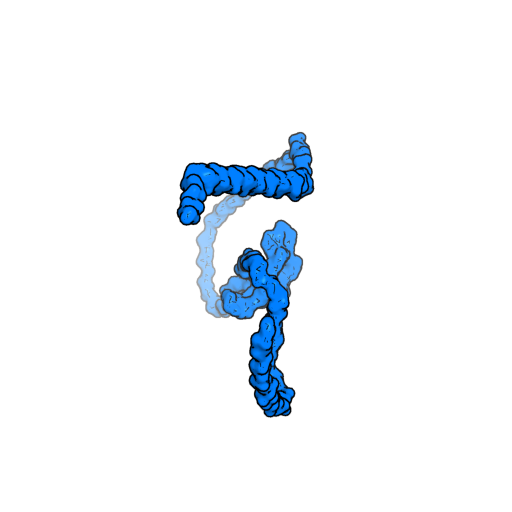4.81 115 CYS A CA 1
ATOM 900 C C . CYS A 1 115 ? 11.884 -4.728 -20.570 1.00 94.81 115 CYS A C 1
ATOM 902 O O . CYS A 1 115 ? 10.945 -4.144 -21.117 1.00 94.81 115 CYS A O 1
ATOM 904 N N . LYS A 1 116 ? 11.748 -5.971 -20.100 1.00 94.44 116 LYS A N 1
ATOM 905 C CA . LYS A 1 116 ? 10.502 -6.753 -20.195 1.00 94.44 116 LYS A CA 1
ATOM 906 C C . LYS A 1 116 ? 9.420 -6.274 -19.217 1.00 94.44 116 LYS A C 1
ATOM 908 O O . LYS A 1 116 ? 8.278 -6.715 -19.314 1.00 94.44 116 LYS A O 1
ATOM 913 N N . TYR A 1 117 ? 9.774 -5.392 -18.283 1.00 92.81 117 TYR A N 1
ATOM 914 C CA . TYR A 1 117 ? 8.893 -4.832 -17.261 1.00 92.81 117 TYR A CA 1
ATOM 915 C C . TYR A 1 117 ? 8.433 -3.424 -17.638 1.00 92.81 117 TYR A C 1
ATOM 917 O O . TYR A 1 117 ? 9.105 -2.720 -18.388 1.00 92.81 117 TYR A O 1
ATOM 925 N N . CYS A 1 118 ? 7.273 -3.004 -17.140 1.00 93.94 118 CYS A N 1
ATOM 926 C CA . CYS A 1 118 ? 6.702 -1.700 -17.465 1.00 93.94 118 CYS A CA 1
ATOM 927 C C . CYS A 1 118 ? 7.457 -0.569 -16.747 1.00 93.94 118 CYS A C 1
ATOM 929 O O . CYS A 1 118 ? 7.620 -0.608 -15.526 1.00 93.94 118 CYS A O 1
ATOM 931 N N . HIS A 1 119 ? 7.909 0.437 -17.501 1.00 93.38 119 HIS A N 1
ATOM 932 C CA . HIS A 1 119 ? 8.553 1.650 -16.971 1.00 93.38 119 HIS A CA 1
ATOM 933 C C . HIS A 1 119 ? 7.550 2.790 -16.722 1.00 93.38 119 HIS A C 1
ATOM 935 O O . HIS A 1 119 ? 7.838 3.694 -15.944 1.00 93.38 119 HIS A O 1
ATOM 941 N N . ALA A 1 120 ? 6.357 2.726 -17.326 1.00 91.19 120 ALA A N 1
ATOM 942 C CA . ALA A 1 120 ? 5.294 3.716 -17.129 1.00 91.19 120 ALA A CA 1
ATOM 943 C C . ALA A 1 120 ? 4.462 3.485 -15.852 1.00 91.19 120 ALA A C 1
ATOM 945 O O . ALA A 1 120 ? 3.907 4.427 -15.292 1.00 91.19 120 ALA A O 1
ATOM 946 N N . CYS A 1 121 ? 4.370 2.241 -15.369 1.00 90.69 121 CYS A N 1
ATOM 947 C CA . CYS A 1 121 ? 3.611 1.930 -14.160 1.00 90.69 121 CYS A CA 1
ATOM 948 C C . CYS A 1 121 ? 4.257 2.533 -12.909 1.00 90.69 121 CYS A C 1
ATOM 950 O O . CYS A 1 121 ? 5.470 2.463 -12.703 1.00 90.69 121 CYS A O 1
ATOM 952 N N . ILE A 1 122 ? 3.413 3.057 -12.027 1.00 85.62 122 ILE A N 1
ATOM 953 C CA . ILE A 1 122 ? 3.798 3.440 -10.673 1.00 85.62 122 ILE A CA 1
ATOM 954 C C . ILE A 1 122 ? 3.728 2.178 -9.813 1.00 85.62 122 ILE A C 1
ATOM 956 O O . ILE A 1 122 ? 2.768 1.418 -9.928 1.00 85.62 122 ILE A O 1
ATOM 960 N N . PHE A 1 123 ? 4.747 1.931 -8.983 1.00 71.06 123 PHE A N 1
ATOM 961 C CA . PHE A 1 123 ? 4.649 0.930 -7.921 1.00 71.06 123 PHE A CA 1
ATOM 962 C C . PHE A 1 123 ? 3.511 1.380 -7.002 1.00 71.06 123 PHE A C 1
ATOM 964 O O . PHE A 1 123 ? 3.688 2.294 -6.204 1.00 71.06 123 PHE A O 1
ATOM 971 N N . GLN A 1 124 ? 2.330 0.797 -7.175 1.00 61.16 124 GLN A N 1
ATOM 972 C CA . GLN A 1 124 ? 1.383 0.720 -6.082 1.00 61.16 124 GLN A CA 1
ATOM 973 C C . GLN A 1 124 ? 1.926 -0.402 -5.213 1.00 61.16 124 GLN A C 1
ATOM 975 O O . GLN A 1 124 ? 2.156 -1.512 -5.709 1.00 61.16 124 GLN A O 1
ATOM 980 N N . GLU A 1 125 ? 2.259 -0.084 -3.964 1.00 58.53 125 GLU A N 1
ATOM 981 C CA . GLU A 1 125 ? 2.467 -1.131 -2.974 1.00 58.53 125 GLU A CA 1
ATOM 982 C C . GLU A 1 125 ? 1.260 -2.062 -3.089 1.00 58.53 125 GLU A C 1
ATOM 984 O O . GLU A 1 125 ? 0.131 -1.565 -3.180 1.00 58.53 125 GLU A O 1
ATOM 989 N N . PRO A 1 126 ? 1.463 -3.384 -3.225 1.00 52.72 126 PRO A N 1
ATOM 990 C CA . PRO A 1 126 ? 0.326 -4.273 -3.127 1.00 52.72 126 PRO A CA 1
ATOM 991 C C . PRO A 1 126 ? -0.309 -3.942 -1.781 1.00 52.72 126 PRO A C 1
ATOM 993 O O . PRO A 1 126 ? 0.377 -4.020 -0.761 1.00 52.72 126 PRO A O 1
ATOM 996 N N . GLU A 1 127 ? -1.568 -3.499 -1.797 1.00 51.12 127 GLU A N 1
ATOM 997 C CA . GLU A 1 127 ? -2.363 -3.338 -0.584 1.00 51.12 127 GLU A CA 1
ATOM 998 C C . GLU A 1 127 ? -2.038 -4.517 0.351 1.00 51.12 127 GLU A C 1
ATOM 1000 O O . GLU A 1 127 ? -1.929 -5.651 -0.145 1.00 51.12 127 GLU A O 1
ATOM 1005 N N . PRO A 1 128 ? -1.861 -4.300 1.668 1.00 53.38 128 PRO A N 1
ATOM 1006 C CA . PRO A 1 128 ? -1.362 -5.311 2.612 1.00 53.38 128 PRO A CA 1
ATOM 1007 C C . PRO A 1 128 ? -2.199 -6.609 2.679 1.00 53.38 128 PRO A C 1
ATOM 1009 O O . PRO A 1 128 ? -1.841 -7.541 3.390 1.00 53.38 128 PRO A O 1
ATOM 1012 N N . ASN A 1 129 ? -3.273 -6.704 1.892 1.00 50.28 129 ASN A N 1
ATOM 1013 C CA . ASN A 1 129 ? -4.117 -7.873 1.683 1.00 50.28 129 ASN A CA 1
ATOM 1014 C C . ASN A 1 129 ? -3.807 -8.718 0.428 1.00 50.28 129 ASN A C 1
ATOM 1016 O O . ASN A 1 129 ? -4.598 -9.607 0.107 1.00 50.28 129 ASN A O 1
ATOM 1020 N N . TYR A 1 130 ? -2.680 -8.548 -0.277 1.00 51.47 130 TYR A N 1
ATOM 1021 C CA . TYR A 1 130 ? -2.245 -9.555 -1.266 1.00 51.47 130 TYR A CA 1
ATOM 1022 C C . TYR A 1 130 ? -1.501 -10.719 -0.590 1.00 51.47 130 TYR A C 1
ATOM 1024 O O . TYR A 1 130 ? -0.311 -10.962 -0.799 1.00 51.47 130 TYR A O 1
ATOM 1032 N N . ILE A 1 131 ? -2.234 -11.468 0.234 1.00 47.31 131 ILE A N 1
ATOM 1033 C CA . ILE A 1 131 ? -1.837 -12.803 0.677 1.00 47.31 131 ILE A CA 1
ATOM 1034 C C . ILE A 1 131 ? -1.924 -13.720 -0.547 1.00 47.31 131 ILE A C 1
ATOM 1036 O O . ILE A 1 131 ? -2.994 -14.199 -0.898 1.00 47.31 131 ILE A O 1
ATOM 1040 N N . GLY A 1 132 ? -0.798 -13.936 -1.226 1.00 48.47 132 GLY A N 1
ATOM 1041 C CA . GLY A 1 132 ? -0.452 -15.222 -1.841 1.00 48.47 132 GLY A CA 1
ATOM 1042 C C . GLY A 1 132 ? -1.434 -15.898 -2.808 1.00 48.47 132 GLY A C 1
ATOM 1043 O O . GLY A 1 132 ? -1.296 -17.102 -3.019 1.00 48.47 132 GLY A O 1
ATOM 1044 N N . VAL A 1 133 ? -2.390 -15.206 -3.434 1.00 45.44 133 VAL A N 1
ATOM 1045 C CA . VAL A 1 133 ? -3.199 -15.839 -4.485 1.00 45.44 133 VAL A CA 1
ATOM 1046 C C . VAL A 1 133 ? -2.402 -15.805 -5.776 1.00 45.44 133 VAL A C 1
ATOM 1048 O O . VAL A 1 133 ? -2.414 -14.815 -6.508 1.00 45.44 133 VAL A O 1
ATOM 1051 N N . ALA A 1 134 ? -1.704 -16.910 -6.049 1.00 46.31 134 ALA A N 1
ATOM 1052 C CA . ALA A 1 134 ? -1.185 -17.224 -7.368 1.00 46.31 134 ALA A CA 1
ATOM 1053 C C . ALA A 1 134 ? -2.243 -16.840 -8.410 1.00 46.31 134 ALA A C 1
ATOM 1055 O O . ALA A 1 134 ? -3.358 -17.370 -8.395 1.00 46.31 134 ALA A O 1
ATOM 1056 N N . VAL A 1 135 ? -1.903 -15.889 -9.285 1.00 54.09 135 VAL A N 1
ATOM 1057 C CA . VAL A 1 135 ? -2.686 -15.604 -10.486 1.00 54.09 135 VAL A CA 1
ATOM 1058 C C . 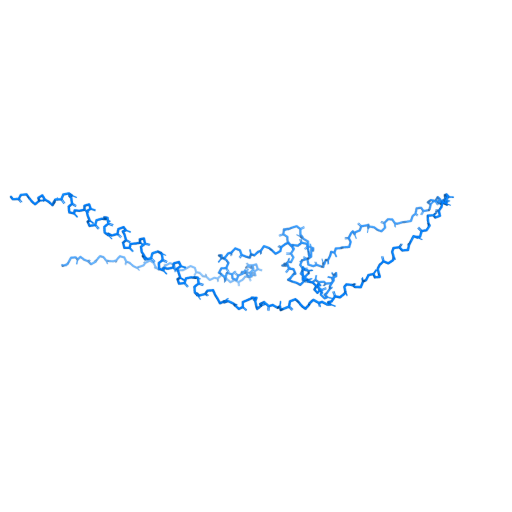VAL A 1 135 ? -2.655 -16.894 -11.291 1.00 54.09 135 VAL A C 1
ATOM 1060 O O . VAL A 1 135 ? -1.682 -17.233 -11.963 1.00 54.09 135 VAL A O 1
ATOM 1063 N N . HIS A 1 136 ? -3.695 -17.681 -11.071 1.00 43.19 136 HIS A N 1
ATOM 1064 C CA . HIS A 1 136 ? -3.989 -18.939 -11.700 1.00 43.19 136 HIS A CA 1
ATOM 1065 C C . HIS A 1 136 ? -3.821 -18.749 -13.202 1.00 43.19 136 HIS A C 1
ATOM 1067 O O . HIS A 1 136 ? -4.404 -17.862 -13.827 1.00 43.19 136 HIS A O 1
ATOM 1073 N N . LYS A 1 137 ? -2.969 -19.601 -13.768 1.00 44.25 137 LYS A N 1
ATOM 1074 C CA . LYS A 1 137 ? -2.913 -19.871 -15.197 1.00 44.25 137 LYS A CA 1
ATOM 1075 C C . LYS A 1 137 ? -4.353 -20.026 -15.690 1.00 44.25 137 LYS A C 1
ATOM 1077 O O . LYS A 1 137 ? -5.120 -20.795 -15.115 1.00 44.25 137 LYS A O 1
ATOM 1082 N N . SER A 1 138 ? -4.717 -19.268 -16.719 1.00 46.41 138 SER A N 1
ATOM 1083 C CA . SER A 1 138 ? -6.041 -19.335 -17.329 1.00 46.41 138 SER A CA 1
ATOM 1084 C C . SER A 1 138 ? -6.372 -20.781 -17.730 1.00 46.41 138 SER A C 1
ATOM 1086 O O . SER A 1 138 ? -5.559 -21.390 -18.433 1.00 46.41 138 SER A O 1
ATOM 1088 N N . PRO A 1 139 ? -7.547 -21.329 -17.383 1.00 54.09 139 PRO A N 1
ATOM 1089 C CA . PRO A 1 139 ? -7.952 -22.666 -17.797 1.00 54.09 139 PRO A CA 1
ATOM 1090 C C . PRO A 1 139 ? -8.597 -22.634 -19.193 1.00 54.09 139 PRO A C 1
ATOM 1092 O O . PRO A 1 139 ? -9.688 -23.151 -19.396 1.00 54.09 139 PRO A O 1
ATOM 1095 N N . PHE A 1 140 ? -7.923 -22.037 -20.177 1.00 43.75 140 PHE A N 1
ATOM 1096 C CA . PHE A 1 140 ? -8.183 -22.341 -21.586 1.00 43.75 140 PHE A CA 1
ATOM 1097 C C . PHE A 1 140 ? -7.154 -23.377 -22.040 1.00 43.75 140 PHE A C 1
ATOM 1099 O O . PHE A 1 140 ? -6.258 -23.093 -22.826 1.00 43.75 140 PHE A O 1
ATOM 1106 N N . SER A 1 141 ? -7.263 -24.585 -21.494 1.00 48.44 141 SER A N 1
ATOM 1107 C CA . SER A 1 141 ? -6.716 -25.776 -22.132 1.00 48.44 141 SER A CA 1
ATOM 1108 C C . SER A 1 141 ? -7.807 -26.831 -22.092 1.00 48.44 141 SER A C 1
ATOM 1110 O O . SER A 1 141 ? -8.204 -27.310 -21.034 1.00 48.44 141 SER A O 1
ATOM 1112 N N . VAL A 1 142 ? -8.348 -27.089 -23.273 1.00 56.22 142 VAL A N 1
ATOM 1113 C CA . VAL A 1 142 ? -9.344 -28.110 -23.578 1.00 56.22 142 VAL A CA 1
ATOM 1114 C C . VAL A 1 142 ? -8.914 -29.494 -23.068 1.00 56.22 142 VAL A C 1
ATOM 1116 O O . VAL A 1 142 ? -7.729 -29.811 -23.083 1.00 56.22 142 VAL A O 1
ATOM 1119 N N . ALA A 1 143 ? -9.913 -30.308 -22.706 1.00 53.53 143 ALA A N 1
ATOM 1120 C CA . ALA A 1 143 ? -9.859 -31.734 -22.353 1.00 53.53 143 ALA A CA 1
ATOM 1121 C C . ALA A 1 143 ? -9.619 -32.095 -20.872 1.00 53.53 143 ALA A C 1
ATOM 1123 O O . ALA A 1 143 ? -8.500 -32.346 -20.447 1.00 53.53 143 ALA A O 1
ATOM 1124 N N . ALA A 1 144 ? -10.715 -32.247 -20.118 1.00 45.28 144 ALA A N 1
ATOM 1125 C CA . ALA A 1 144 ? -11.055 -33.521 -19.470 1.00 45.28 144 ALA A CA 1
ATOM 1126 C C . ALA A 1 144 ? -12.430 -33.414 -18.793 1.00 45.28 144 ALA A C 1
ATOM 1128 O O . ALA A 1 144 ? -12.608 -32.791 -17.750 1.00 45.28 144 ALA A O 1
ATOM 1129 N N . CYS A 1 145 ? -13.410 -34.037 -19.434 1.00 47.56 145 CYS A N 1
ATOM 1130 C CA . CYS A 1 145 ? -14.693 -34.404 -18.865 1.00 47.56 145 CYS A CA 1
ATOM 1131 C C . CYS A 1 145 ? -14.454 -35.469 -17.782 1.00 47.56 145 CYS A C 1
ATOM 1133 O O . CYS A 1 145 ? -14.009 -36.559 -18.127 1.00 47.56 145 CYS A O 1
ATOM 1135 N N . VAL A 1 146 ? -14.731 -35.187 -16.505 1.00 49.12 146 VAL A N 1
ATOM 1136 C CA . VAL A 1 146 ? -14.976 -36.245 -15.509 1.00 49.12 146 VAL A CA 1
ATOM 1137 C C . VAL A 1 146 ? -16.136 -35.828 -14.615 1.00 49.12 146 VAL A C 1
ATOM 1139 O O . VAL A 1 146 ? -16.221 -34.700 -14.134 1.00 49.12 146 VAL A O 1
ATOM 1142 N N . GLN A 1 147 ? -17.063 -36.768 -14.491 1.00 56.41 147 GLN A N 1
ATOM 1143 C CA . GLN A 1 147 ? -18.410 -36.633 -13.976 1.00 56.41 147 GLN A CA 1
ATOM 1144 C C . GLN A 1 147 ? -18.533 -36.130 -12.536 1.00 56.41 147 GLN A C 1
ATOM 1146 O O . GLN A 1 147 ? -17.797 -36.488 -11.622 1.00 56.41 147 GLN A O 1
ATOM 1151 N N . VAL A 1 148 ? -19.616 -35.379 -12.373 1.00 49.09 148 VAL A N 1
ATOM 1152 C CA . VAL A 1 148 ? -20.368 -35.133 -11.149 1.00 49.09 148 VAL A CA 1
ATOM 1153 C C . VAL A 1 148 ? -20.734 -36.450 -10.456 1.00 49.09 148 VAL A C 1
ATOM 1155 O O . VAL A 1 148 ? -21.408 -37.284 -11.057 1.00 49.09 148 VAL A O 1
ATOM 1158 N N . GLN A 1 149 ? -20.424 -36.579 -9.165 1.00 56.56 149 GLN A N 1
ATOM 1159 C CA . GLN A 1 149 ? -21.233 -37.371 -8.233 1.00 56.56 149 GLN A CA 1
ATOM 1160 C C . GLN A 1 149 ? -21.379 -36.621 -6.904 1.00 56.56 149 GLN A C 1
ATOM 1162 O O . GLN A 1 149 ? -20.489 -36.610 -6.058 1.00 56.56 149 GLN A O 1
ATOM 1167 N N . PHE A 1 150 ? -22.544 -35.997 -6.726 1.00 44.31 150 PHE A N 1
ATOM 1168 C CA . PHE A 1 150 ? -23.040 -35.564 -5.426 1.00 44.31 150 PHE A CA 1
ATOM 1169 C C . PHE A 1 150 ? -23.382 -36.805 -4.597 1.00 44.31 150 PHE A C 1
ATOM 1171 O O . PHE A 1 150 ? -24.277 -37.567 -4.962 1.00 44.31 150 PHE A O 1
ATOM 1178 N N . LYS A 1 151 ? -22.706 -36.995 -3.462 1.00 51.75 151 LYS A N 1
ATOM 1179 C CA . LYS A 1 151 ? -23.135 -37.941 -2.429 1.00 51.75 151 LYS A CA 1
ATOM 1180 C C . LYS A 1 151 ? -23.731 -37.145 -1.272 1.00 51.75 151 LYS A C 1
ATOM 1182 O O . LYS A 1 151 ? -23.033 -36.698 -0.372 1.00 51.75 151 LYS A O 1
ATOM 1187 N N . VAL A 1 152 ? -25.041 -36.935 -1.348 1.00 58.09 152 VAL A N 1
ATOM 1188 C CA . VAL A 1 152 ? -25.884 -36.472 -0.239 1.00 58.09 152 VAL A CA 1
ATOM 1189 C C . VAL A 1 152 ? -26.217 -37.675 0.644 1.00 58.09 152 VAL A C 1
ATOM 1191 O O . VAL A 1 152 ? -27.083 -38.476 0.311 1.00 58.09 152 VAL A O 1
ATOM 1194 N N . GLN A 1 153 ? -25.502 -37.816 1.756 1.00 54.78 153 GLN A N 1
ATOM 1195 C CA . GLN A 1 153 ? -25.833 -38.678 2.899 1.00 54.78 153 GLN A CA 1
ATOM 1196 C C . GLN A 1 153 ? -25.244 -37.978 4.133 1.00 54.78 153 GLN A C 1
ATOM 1198 O O . GLN A 1 153 ? -24.068 -37.650 4.121 1.00 54.78 153 GLN A O 1
ATOM 1203 N N . GLY A 1 154 ? -25.939 -37.679 5.219 1.00 46.44 154 GLY A N 1
ATOM 1204 C CA . GLY A 1 154 ? -27.338 -37.806 5.576 1.00 46.44 154 GLY A CA 1
ATOM 1205 C C . GLY A 1 154 ? -27.504 -37.146 6.951 1.00 46.44 154 GLY A C 1
ATOM 1206 O O . GLY A 1 154 ? -26.570 -37.130 7.751 1.00 46.44 154 GLY A O 1
ATOM 1207 N N . MET A 1 155 ? -28.689 -36.582 7.204 1.00 51.56 155 MET A N 1
ATOM 1208 C CA . MET A 1 155 ? -29.242 -36.371 8.548 1.00 51.56 155 MET A CA 1
ATOM 1209 C C . MET A 1 155 ? -28.856 -37.524 9.476 1.00 51.56 155 MET A C 1
ATOM 1211 O O . MET A 1 155 ? -28.977 -38.646 9.003 1.00 51.56 155 MET A O 1
ATOM 1215 N N . GLN A 1 156 ? -28.498 -37.264 10.746 1.00 56.81 156 GLN A N 1
ATOM 1216 C CA . GLN A 1 156 ? -29.250 -37.716 11.939 1.00 56.81 156 GLN A CA 1
ATOM 1217 C C . GLN A 1 156 ? -28.912 -36.868 13.183 1.00 56.81 156 GLN A C 1
ATOM 1219 O O . GLN A 1 156 ? -27.758 -36.680 13.554 1.00 56.81 156 GLN A O 1
ATOM 1224 N N . ARG A 1 157 ? -29.987 -36.368 13.805 1.00 56.19 157 ARG A N 1
ATOM 1225 C CA . ARG A 1 157 ? -30.095 -35.755 15.137 1.00 56.19 157 ARG A CA 1
ATOM 1226 C C . ARG A 1 157 ? -29.611 -36.715 16.217 1.00 56.19 157 ARG A C 1
ATOM 1228 O O . ARG A 1 157 ? -30.125 -37.829 16.245 1.00 56.19 157 ARG A O 1
ATOM 1235 N N . TRP A 1 158 ? -28.797 -36.260 17.167 1.00 50.62 158 TRP A N 1
ATOM 1236 C CA . TRP A 1 158 ? -28.708 -36.901 18.482 1.00 50.62 158 TRP A CA 1
ATOM 1237 C C . TRP A 1 158 ? -29.215 -35.934 19.551 1.00 50.62 158 TRP A C 1
ATOM 1239 O O . TRP A 1 158 ? -28.718 -34.822 19.716 1.00 50.62 158 TRP A O 1
ATOM 1249 N N . SER A 1 159 ? -30.304 -36.370 20.172 1.00 59.00 159 SER A N 1
ATOM 1250 C CA . SER A 1 159 ? -31.050 -35.729 21.241 1.00 59.00 159 SER A CA 1
ATOM 1251 C C . SER A 1 159 ? -30.313 -35.833 22.579 1.00 59.00 159 SER A C 1
ATOM 1253 O O . SER A 1 159 ? -29.633 -36.821 22.828 1.00 59.00 159 SER A O 1
ATOM 1255 N N . SER A 1 160 ? -30.537 -34.818 23.413 1.00 62.34 160 SER A N 1
ATOM 1256 C CA . SER A 1 160 ? -30.755 -34.859 24.866 1.00 62.34 160 SER A CA 1
ATOM 1257 C C . SER A 1 160 ? -30.048 -35.927 25.707 1.00 62.34 160 SER A C 1
ATOM 1259 O O . SER A 1 160 ? -30.404 -37.101 25.638 1.00 62.34 160 SER A O 1
ATOM 1261 N N . LEU A 1 161 ? -29.217 -35.449 26.637 1.00 62.03 161 LEU A N 1
ATOM 1262 C CA . LEU A 1 161 ? -29.177 -35.863 28.044 1.00 62.03 161 LEU A CA 1
ATOM 1263 C C . LEU A 1 161 ? -28.691 -34.682 28.891 1.00 62.03 161 LEU A C 1
ATOM 1265 O O . LEU A 1 161 ? -27.760 -33.986 28.426 1.00 62.03 161 LEU A O 1
#